Protein AF-A0A257GHT7-F1 (afdb_monomer_lite)

Foldseek 3Di:
DAWDDDDPPQKFKKKWWFWKAQPVVRAIKIWIKIAIDNDDVVRVVLQVVQLVVVQVVVLVVCCVVVVDVDPVPDDGRMDTPDTDDMDTDTHLVVVVVVPVQNSVVCVVCVCVSVVCVVRRSHMGIGDIGHPD

pLDDT: mean 92.31, std 5.58, range [66.56, 97.75]

Structure (mmCIF, N/CA/C/O backbone):
data_AF-A0A257GHT7-F1
#
_entry.id   AF-A0A257GHT7-F1
#
loop_
_atom_site.group_PDB
_atom_site.id
_atom_site.type_symbol
_atom_site.label_atom_id
_atom_site.label_alt_id
_atom_site.label_comp_id
_atom_site.label_asym_id
_atom_site.label_entity_id
_atom_site.label_seq_id
_atom_site.pdbx_PDB_ins_code
_atom_site.Cartn_x
_atom_site.Cartn_y
_atom_site.Cartn_z
_atom_site.occupancy
_atom_site.B_iso_or_equiv
_atom_site.auth_seq_id
_atom_site.auth_comp_id
_atom_site.auth_asym_id
_atom_site.auth_atom_id
_atom_site.pdbx_PDB_model_num
ATOM 1 N N . MET A 1 1 ? 10.355 -12.535 -19.546 1.00 66.81 1 MET A N 1
ATOM 2 C CA . MET A 1 1 ? 10.577 -11.157 -19.091 1.00 66.81 1 MET A CA 1
ATOM 3 C C . MET A 1 1 ? 9.683 -10.201 -19.827 1.00 66.81 1 MET A C 1
ATOM 5 O O . MET A 1 1 ? 10.023 -9.747 -20.916 1.00 66.81 1 MET A O 1
ATOM 9 N N . ARG A 1 2 ? 8.503 -9.960 -19.254 1.00 84.00 2 ARG A N 1
ATOM 10 C CA . ARG A 1 2 ? 7.611 -8.892 -19.701 1.00 84.00 2 ARG A CA 1
ATOM 11 C C . ARG A 1 2 ? 7.973 -7.645 -18.899 1.00 84.00 2 ARG A C 1
ATOM 13 O O . ARG A 1 2 ? 8.054 -7.675 -17.673 1.00 84.00 2 ARG A O 1
ATOM 20 N N . THR A 1 3 ? 8.315 -6.581 -19.613 1.00 86.19 3 THR A N 1
ATOM 21 C CA . THR A 1 3 ? 8.635 -5.284 -19.012 1.00 86.19 3 THR A CA 1
ATOM 22 C C . THR A 1 3 ? 7.367 -4.648 -18.474 1.00 86.19 3 THR A C 1
ATOM 24 O O . THR A 1 3 ? 6.312 -4.764 -19.104 1.00 86.19 3 THR A O 1
ATOM 27 N N . LEU A 1 4 ? 7.480 -3.946 -17.348 1.00 86.38 4 LEU A N 1
ATOM 28 C CA . LEU A 1 4 ? 6.360 -3.170 -16.834 1.00 86.38 4 LEU A CA 1
ATOM 29 C C . LEU A 1 4 ? 6.041 -2.003 -17.779 1.00 86.38 4 LEU A C 1
ATOM 31 O O . LEU A 1 4 ? 6.940 -1.516 -18.473 1.00 86.38 4 LEU A O 1
ATOM 35 N N . PRO A 1 5 ? 4.779 -1.547 -17.821 1.00 86.88 5 PRO A N 1
ATOM 36 C CA . PRO A 1 5 ? 4.389 -0.399 -18.624 1.00 86.88 5 PRO A CA 1
ATOM 37 C C . PRO A 1 5 ? 5.212 0.840 -18.277 1.00 86.88 5 PRO A C 1
ATOM 39 O O . PRO A 1 5 ? 5.518 1.095 -17.107 1.00 86.88 5 PRO A O 1
ATOM 42 N N . GLU A 1 6 ? 5.550 1.622 -19.300 1.00 87.38 6 GLU A N 1
ATOM 43 C CA . GLU A 1 6 ? 6.211 2.906 -19.103 1.00 87.38 6 GLU A CA 1
ATOM 44 C C . GLU A 1 6 ? 5.271 3.872 -18.382 1.00 87.38 6 GLU A C 1
ATOM 46 O O . GLU A 1 6 ? 4.101 4.025 -18.737 1.00 87.38 6 GLU A O 1
ATOM 51 N N . LEU A 1 7 ? 5.804 4.531 -17.359 1.00 87.44 7 LEU A N 1
ATOM 52 C CA . LEU A 1 7 ? 5.088 5.538 -16.595 1.00 87.44 7 LEU A CA 1
ATOM 53 C C . LEU A 1 7 ? 5.418 6.925 -17.148 1.00 87.44 7 LEU A C 1
ATOM 55 O O . LEU A 1 7 ? 6.556 7.206 -17.534 1.00 87.44 7 LEU A O 1
ATOM 59 N N . GLY A 1 8 ? 4.420 7.807 -17.155 1.00 85.44 8 GLY A N 1
ATOM 60 C CA . GLY A 1 8 ? 4.620 9.219 -17.470 1.00 85.44 8 GLY A CA 1
ATOM 61 C C . GLY A 1 8 ? 5.565 9.913 -16.483 1.00 85.44 8 GLY A C 1
ATOM 62 O O . GLY A 1 8 ? 5.863 9.401 -15.401 1.00 85.44 8 GLY A O 1
ATOM 63 N N . ASP A 1 9 ? 6.031 11.101 -16.866 1.00 86.38 9 ASP A N 1
ATOM 64 C CA . ASP A 1 9 ? 6.814 12.003 -16.012 1.00 86.38 9 ASP A CA 1
ATOM 65 C C . ASP A 1 9 ? 8.118 11.408 -15.443 1.00 86.38 9 ASP A C 1
ATOM 67 O O . ASP A 1 9 ? 8.603 11.851 -14.417 1.00 86.38 9 ASP A O 1
ATOM 71 N N . HIS A 1 10 ? 8.742 10.420 -16.098 1.00 90.31 10 HIS A N 1
ATOM 72 C CA . HIS A 1 10 ? 9.959 9.744 -15.599 1.00 90.31 10 HIS A CA 1
ATOM 73 C C . HIS A 1 10 ? 9.786 8.984 -14.272 1.00 90.31 10 HIS A C 1
ATOM 75 O O . HIS A 1 10 ? 10.778 8.652 -13.606 1.00 90.31 10 HIS A O 1
ATOM 81 N N . ARG A 1 11 ? 8.546 8.671 -13.890 1.00 94.06 11 ARG A N 1
ATOM 82 C CA . ARG A 1 11 ? 8.269 7.828 -12.727 1.00 94.06 11 ARG A CA 1
ATOM 83 C C . ARG A 1 11 ? 8.701 6.386 -12.974 1.00 94.06 11 ARG A C 1
ATOM 85 O O . ARG A 1 11 ? 8.875 5.930 -14.104 1.00 94.06 11 ARG A O 1
ATOM 92 N N . LYS A 1 12 ? 8.900 5.665 -11.880 1.00 95.44 12 LYS A N 1
ATOM 93 C CA . LYS A 1 12 ? 9.296 4.258 -11.845 1.00 95.44 12 LYS A CA 1
ATOM 94 C C . LYS A 1 12 ? 8.317 3.487 -10.978 1.00 95.44 12 LYS A C 1
ATOM 96 O O . LYS A 1 12 ? 7.649 4.070 -10.126 1.00 95.44 12 LYS A O 1
ATOM 101 N N . TRP A 1 13 ? 8.280 2.184 -11.206 1.00 96.00 13 TRP A N 1
ATOM 102 C CA . TRP A 1 13 ? 7.572 1.243 -10.361 1.00 96.00 13 TRP A CA 1
ATOM 103 C C . TRP A 1 13 ? 8.403 0.907 -9.131 1.00 96.00 13 TRP A C 1
ATOM 105 O O . TRP A 1 13 ? 9.621 0.707 -9.217 1.00 96.00 13 TRP A O 1
ATOM 115 N N . TRP A 1 14 ? 7.720 0.818 -8.001 1.00 97.62 14 TRP A N 1
ATOM 116 C CA . TRP A 1 14 ? 8.300 0.442 -6.727 1.00 97.62 14 TRP A CA 1
ATOM 117 C C . TRP A 1 14 ? 7.395 -0.562 -6.036 1.00 97.62 14 TRP A C 1
ATOM 119 O O . TRP A 1 14 ? 6.173 -0.454 -6.113 1.00 97.62 14 TR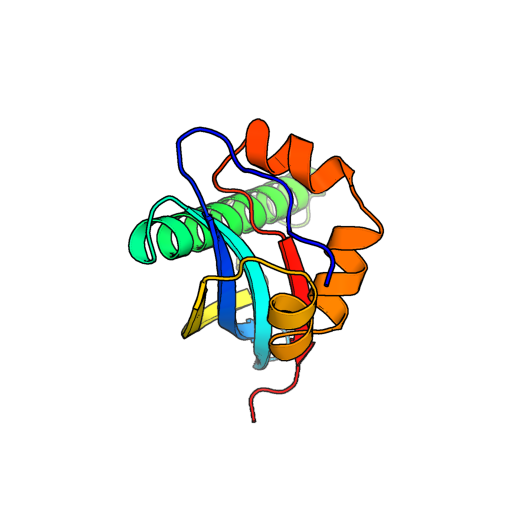P A O 1
ATOM 129 N N . VAL A 1 15 ? 8.006 -1.510 -5.338 1.00 97.56 15 VAL A N 1
ATOM 130 C CA . VAL A 1 15 ? 7.321 -2.374 -4.383 1.00 97.56 15 VAL A CA 1
ATOM 131 C C . VAL A 1 15 ? 7.716 -1.925 -2.987 1.00 97.56 15 VAL A C 1
ATOM 133 O O . VAL A 1 15 ? 8.904 -1.871 -2.657 1.00 97.56 15 VAL A O 1
ATOM 136 N N . VAL A 1 16 ? 6.720 -1.587 -2.176 1.00 97.62 16 VAL A N 1
ATOM 137 C CA . VAL A 1 16 ? 6.896 -1.244 -0.768 1.00 97.62 16 VAL A CA 1
ATOM 138 C C . VAL A 1 16 ? 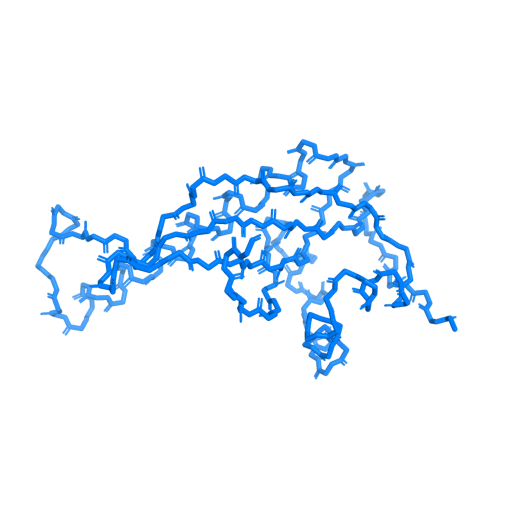6.409 -2.407 0.073 1.00 97.62 16 VAL A C 1
ATOM 140 O O . VAL A 1 16 ? 5.256 -2.821 -0.012 1.00 97.62 16 VAL A O 1
ATOM 143 N N . GLU A 1 17 ? 7.297 -2.916 0.913 1.00 97.25 17 GLU A N 1
ATOM 144 C CA . GLU A 1 17 ? 6.971 -3.897 1.929 1.00 97.25 17 GLU A CA 1
ATOM 145 C C . GLU A 1 17 ? 6.798 -3.193 3.274 1.00 97.25 17 GLU A C 1
ATOM 147 O O . GLU A 1 17 ? 7.675 -2.453 3.734 1.00 97.25 17 GLU A O 1
ATOM 152 N N . SER A 1 18 ? 5.681 -3.452 3.944 1.00 96.50 18 SER A N 1
ATOM 153 C CA . SER A 1 18 ? 5.354 -2.838 5.225 1.00 96.50 18 SER A CA 1
ATOM 154 C C . SER A 1 18 ? 4.891 -3.849 6.262 1.00 96.50 18 SER A C 1
ATOM 156 O O . SER A 1 18 ? 4.261 -4.851 5.940 1.00 96.50 18 SER A O 1
ATOM 158 N N . LEU A 1 19 ? 5.197 -3.568 7.528 1.00 96.94 19 LEU A N 1
ATOM 159 C CA . LEU A 1 19 ? 4.625 -4.247 8.683 1.00 96.94 19 LEU A CA 1
ATOM 160 C C . LEU A 1 19 ? 3.469 -3.405 9.215 1.00 96.94 19 LEU A C 1
ATOM 162 O O . LEU A 1 19 ? 3.678 -2.259 9.613 1.00 96.94 19 LEU A O 1
ATOM 166 N N . ASN A 1 20 ? 2.286 -3.992 9.289 1.00 95.69 20 ASN A N 1
ATOM 167 C CA . ASN A 1 20 ? 1.072 -3.356 9.782 1.00 95.69 20 ASN A CA 1
ATOM 168 C C . ASN A 1 20 ? 0.538 -4.109 11.004 1.00 95.69 20 ASN A C 1
ATOM 170 O O . ASN A 1 20 ? 0.898 -5.262 11.249 1.00 95.69 20 ASN A O 1
ATOM 174 N N . LEU A 1 21 ? -0.302 -3.437 11.784 1.00 95.06 21 LEU A N 1
ATOM 175 C CA . LEU A 1 21 ? -1.040 -3.987 12.914 1.00 95.06 21 LEU A CA 1
ATOM 176 C C . LEU A 1 21 ? -2.532 -3.917 12.597 1.00 95.06 21 LEU A C 1
ATOM 178 O O . LEU A 1 21 ? -3.055 -2.828 12.382 1.00 95.06 21 LEU A O 1
ATOM 182 N N . ASN A 1 22 ? -3.217 -5.058 12.591 1.00 93.25 22 ASN A N 1
ATOM 183 C CA . ASN A 1 22 ? -4.672 -5.101 12.645 1.00 93.25 22 ASN A CA 1
ATOM 184 C C . ASN A 1 22 ? -5.093 -4.716 14.067 1.00 93.25 22 ASN A C 1
ATOM 186 O O . ASN A 1 22 ? -4.741 -5.408 15.025 1.00 93.25 22 ASN A O 1
ATOM 190 N N . LEU A 1 23 ? -5.822 -3.611 14.205 1.00 91.69 23 LEU A N 1
ATOM 191 C CA . LEU A 1 23 ? -6.164 -3.059 15.516 1.00 91.69 23 LEU A CA 1
ATOM 192 C C . LEU A 1 23 ? -7.286 -3.838 16.220 1.00 91.69 23 LEU A C 1
ATOM 194 O O . LEU A 1 23 ? -7.333 -3.846 17.447 1.00 91.69 23 LEU A O 1
ATOM 198 N N . GLU A 1 24 ? -8.152 -4.527 15.474 1.00 90.50 24 GLU A N 1
ATOM 199 C CA . GLU A 1 24 ? -9.229 -5.354 16.034 1.00 90.50 24 GLU A CA 1
ATOM 200 C C . GLU A 1 24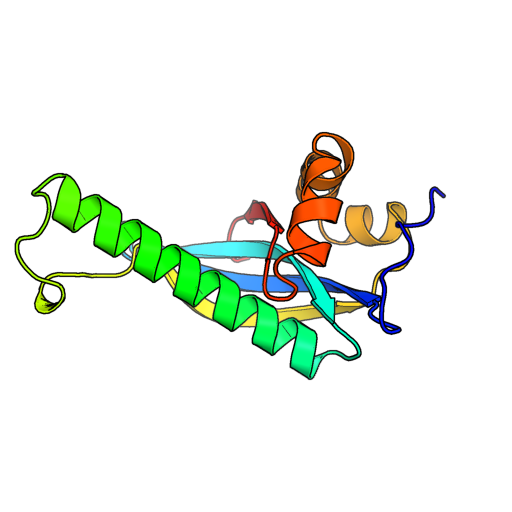 ? -8.690 -6.682 16.584 1.00 90.50 24 GLU A C 1
ATOM 202 O O . GLU A 1 24 ? -8.998 -7.064 17.713 1.00 90.50 24 GLU A O 1
ATOM 207 N N . ALA A 1 25 ? -7.848 -7.367 15.805 1.00 92.25 25 ALA A N 1
ATOM 208 C CA . ALA A 1 25 ? -7.263 -8.654 16.183 1.00 92.25 25 ALA A CA 1
ATOM 209 C C . ALA A 1 25 ? -5.995 -8.516 17.048 1.00 92.25 25 ALA A C 1
ATOM 211 O O . ALA A 1 25 ? -5.570 -9.482 17.679 1.00 92.25 25 ALA A O 1
ATOM 212 N N . ASN A 1 26 ? -5.389 -7.323 17.098 1.00 93.25 26 ASN A N 1
ATOM 213 C CA . ASN A 1 26 ? -4.063 -7.081 17.675 1.00 93.25 26 ASN A CA 1
ATOM 214 C C . ASN A 1 26 ? -2.975 -7.994 17.064 1.00 93.25 26 ASN A C 1
ATOM 216 O O . ASN A 1 26 ? -2.056 -8.461 17.743 1.00 93.25 26 ASN A O 1
ATOM 220 N N . GLU A 1 27 ? -3.092 -8.248 15.760 1.00 95.12 27 GLU A N 1
ATOM 221 C CA . GLU A 1 27 ? -2.215 -9.126 14.984 1.00 95.12 27 GLU A CA 1
ATOM 222 C C . GLU A 1 27 ? -1.380 -8.317 13.995 1.00 95.12 27 GLU A C 1
ATOM 224 O O . GLU A 1 27 ? -1.875 -7.408 13.327 1.00 95.12 27 GLU A O 1
ATOM 229 N N . LYS A 1 28 ? -0.091 -8.646 13.899 1.00 96.56 28 LYS A N 1
ATOM 230 C CA . LYS A 1 28 ? 0.811 -8.015 12.935 1.00 96.56 28 LYS A CA 1
ATOM 231 C C . LYS A 1 28 ? 0.815 -8.794 11.633 1.00 96.56 28 LYS A C 1
ATOM 233 O O . LYS A 1 28 ? 0.805 -10.017 11.666 1.00 96.56 28 LYS A O 1
ATOM 238 N N . PHE A 1 29 ? 0.933 -8.088 10.519 1.00 95.69 29 PHE A N 1
ATOM 239 C CA . PHE A 1 29 ? 1.032 -8.695 9.199 1.00 95.69 29 PHE A CA 1
ATOM 240 C C . PHE A 1 29 ? 1.947 -7.885 8.283 1.00 95.69 29 PHE A C 1
ATOM 242 O O . PHE A 1 29 ? 2.105 -6.672 8.445 1.00 95.69 29 PHE A O 1
ATOM 249 N N . ARG A 1 30 ? 2.567 -8.564 7.322 1.00 96.25 30 ARG A N 1
ATOM 250 C CA . ARG A 1 30 ? 3.308 -7.947 6.223 1.00 96.25 30 ARG A CA 1
ATOM 251 C C . ARG A 1 30 ? 2.367 -7.703 5.053 1.00 96.25 30 ARG A C 1
ATOM 253 O O . ARG A 1 30 ? 1.510 -8.536 4.768 1.00 96.25 30 ARG A O 1
ATOM 260 N N . LEU A 1 31 ? 2.548 -6.569 4.393 1.00 95.50 31 LEU A N 1
ATOM 261 C CA . LEU A 1 31 ? 1.813 -6.169 3.202 1.00 95.50 31 LEU A CA 1
ATOM 262 C C . LEU A 1 31 ? 2.808 -5.683 2.151 1.00 95.50 31 LEU A C 1
ATOM 264 O O . LEU A 1 31 ? 3.707 -4.899 2.470 1.00 95.50 31 LEU A O 1
ATOM 268 N N . PHE A 1 32 ? 2.619 -6.139 0.917 1.00 96.56 32 PHE A N 1
ATOM 269 C CA . PHE A 1 32 ? 3.372 -5.698 -0.251 1.00 96.56 32 PHE A CA 1
ATOM 270 C C . PHE A 1 32 ? 2.469 -4.865 -1.145 1.00 96.56 32 PHE A C 1
ATOM 272 O O . PHE A 1 32 ? 1.357 -5.285 -1.457 1.00 96.56 32 PHE A O 1
ATOM 279 N N . GLU A 1 33 ? 2.942 -3.698 -1.563 1.00 96.31 33 GLU A N 1
ATOM 280 C CA . GLU A 1 33 ? 2.174 -2.793 -2.412 1.00 96.31 33 GLU A CA 1
ATOM 281 C C . GLU A 1 33 ? 3.017 -2.279 -3.566 1.00 96.31 33 GLU A C 1
ATOM 283 O O . GLU A 1 33 ? 4.176 -1.904 -3.385 1.00 96.31 33 GLU A O 1
ATOM 288 N N . ALA A 1 34 ? 2.410 -2.209 -4.745 1.00 96.06 34 ALA A N 1
ATOM 289 C CA . ALA A 1 34 ? 2.968 -1.497 -5.877 1.00 96.06 34 ALA A CA 1
ATOM 290 C C . ALA A 1 34 ? 2.572 -0.022 -5.817 1.00 96.06 34 ALA A C 1
ATOM 292 O O . ALA A 1 34 ? 1.396 0.319 -5.670 1.00 96.06 34 ALA A O 1
ATOM 293 N N . VAL A 1 35 ? 3.566 0.845 -5.981 1.00 96.50 35 VAL A N 1
ATOM 294 C CA . VAL A 1 35 ? 3.412 2.301 -6.056 1.00 96.50 35 VAL A CA 1
ATOM 295 C C . VAL A 1 35 ? 4.268 2.860 -7.189 1.00 96.50 35 VAL A C 1
ATOM 297 O O . VAL A 1 35 ? 5.191 2.203 -7.683 1.00 96.50 35 VAL A O 1
ATOM 300 N N . ILE A 1 36 ? 3.986 4.100 -7.586 1.00 96.00 36 ILE A N 1
ATOM 301 C CA . ILE A 1 36 ? 4.791 4.823 -8.573 1.00 96.00 36 ILE A CA 1
ATOM 302 C C . ILE A 1 36 ? 5.462 6.047 -7.954 1.00 96.00 36 ILE A C 1
ATOM 304 O O . ILE A 1 36 ? 4.882 6.718 -7.106 1.00 96.00 36 ILE A O 1
ATOM 308 N N . GLY A 1 37 ? 6.677 6.364 -8.397 1.00 96.50 37 GLY A N 1
ATOM 309 C CA . GLY A 1 37 ? 7.430 7.532 -7.926 1.00 96.50 37 GLY A CA 1
ATOM 310 C C . GLY A 1 37 ? 8.711 7.762 -8.726 1.00 96.50 37 GLY A C 1
ATOM 311 O O . GLY A 1 37 ? 9.242 6.839 -9.349 1.00 96.50 37 GLY A O 1
ATOM 312 N N . HIS A 1 38 ? 9.216 8.990 -8.748 1.00 96.81 38 HIS A N 1
ATOM 313 C CA . HIS A 1 38 ? 10.485 9.359 -9.380 1.00 96.81 38 HIS A CA 1
ATOM 314 C C . HIS A 1 38 ? 11.683 8.763 -8.615 1.00 96.81 38 HIS A C 1
ATOM 316 O O . HIS A 1 38 ? 12.681 8.338 -9.225 1.00 96.81 38 HIS A O 1
ATOM 322 N N . ASP A 1 39 ? 11.550 8.688 -7.291 1.00 97.62 39 ASP A N 1
ATOM 323 C CA . ASP A 1 39 ? 12.513 8.176 -6.321 1.00 97.62 39 ASP A CA 1
ATOM 324 C C . ASP A 1 39 ? 11.817 7.408 -5.178 1.00 97.62 39 ASP A C 1
ATOM 326 O O . ASP A 1 39 ? 10.595 7.237 -5.169 1.00 97.62 39 ASP A O 1
ATOM 330 N N . GLU A 1 40 ? 12.629 6.879 -4.260 1.00 97.69 40 GLU A N 1
ATOM 331 C CA . GLU A 1 40 ? 12.180 6.078 -3.117 1.00 97.69 40 GLU A CA 1
ATOM 332 C C . GLU A 1 40 ? 11.338 6.903 -2.130 1.00 97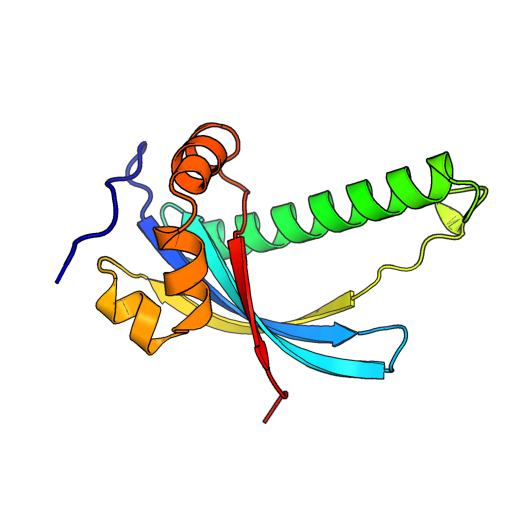.69 40 GLU A C 1
ATOM 334 O O . GLU A 1 40 ? 10.309 6.426 -1.652 1.00 97.69 40 GLU A O 1
ATOM 339 N N . ASP A 1 41 ? 11.726 8.154 -1.872 1.00 97.75 41 ASP A N 1
ATOM 340 C CA . ASP A 1 41 ? 11.037 9.034 -0.923 1.00 97.75 41 ASP A CA 1
ATOM 341 C C . ASP A 1 41 ? 9.618 9.368 -1.400 1.00 97.75 41 ASP A C 1
ATOM 343 O O . ASP A 1 41 ? 8.664 9.345 -0.616 1.00 97.75 41 ASP A O 1
ATOM 347 N N . GLU A 1 42 ? 9.445 9.643 -2.694 1.00 97.19 42 GLU A N 1
ATOM 348 C CA . GLU A 1 42 ? 8.123 9.888 -3.264 1.00 97.19 42 GLU A CA 1
ATOM 349 C C . GLU A 1 42 ? 7.263 8.619 -3.285 1.00 97.19 42 GLU A C 1
ATOM 351 O O . GLU A 1 42 ? 6.075 8.689 -2.970 1.00 97.19 42 GLU A O 1
ATOM 356 N N . ALA A 1 43 ? 7.845 7.455 -3.592 1.00 97.12 43 ALA A N 1
ATOM 357 C CA . ALA A 1 43 ? 7.137 6.174 -3.530 1.00 97.12 43 ALA A CA 1
ATOM 358 C C . ALA A 1 43 ? 6.580 5.909 -2.118 1.00 97.12 43 ALA A C 1
ATOM 360 O O . ALA A 1 43 ? 5.407 5.562 -1.951 1.00 97.12 43 ALA A O 1
ATOM 361 N N . ILE A 1 44 ? 7.396 6.156 -1.091 1.00 96.88 44 ILE A N 1
ATOM 362 C CA . ILE A 1 44 ? 6.988 6.077 0.313 1.00 96.88 44 ILE A CA 1
ATOM 363 C C . ILE A 1 44 ? 5.880 7.096 0.622 1.00 96.88 44 ILE A C 1
ATOM 365 O O . ILE A 1 44 ? 4.875 6.755 1.249 1.00 96.88 44 ILE A O 1
ATOM 369 N N . LEU A 1 45 ? 6.026 8.346 0.171 1.00 97.12 45 LEU A N 1
ATOM 370 C CA . LEU A 1 45 ? 5.021 9.391 0.379 1.00 97.12 45 LEU A CA 1
ATOM 371 C C . LEU A 1 45 ? 3.672 9.029 -0.259 1.00 97.12 45 LEU A C 1
ATOM 373 O O . LEU A 1 45 ? 2.624 9.271 0.344 1.00 97.12 45 LEU A O 1
ATOM 377 N N . HIS A 1 46 ? 3.685 8.459 -1.462 1.00 96.00 46 HIS A N 1
ATOM 378 C CA . HIS A 1 46 ? 2.488 7.982 -2.147 1.00 96.00 46 HIS A CA 1
ATOM 379 C C . HIS A 1 46 ? 1.816 6.844 -1.387 1.00 96.00 46 HIS A C 1
ATOM 381 O O . HIS A 1 46 ? 0.610 6.930 -1.164 1.00 96.00 46 HIS A O 1
ATOM 387 N N . LYS A 1 47 ? 2.576 5.872 -0.865 1.00 94.88 47 LYS A N 1
ATOM 388 C CA . LYS A 1 47 ? 2.020 4.858 0.042 1.00 94.88 47 LYS A CA 1
ATOM 389 C C . LYS A 1 47 ? 1.275 5.497 1.221 1.00 94.88 47 LYS A C 1
ATOM 391 O O . LYS A 1 47 ? 0.106 5.197 1.442 1.00 94.88 47 LYS A O 1
ATOM 396 N N . PHE A 1 48 ? 1.919 6.408 1.954 1.00 94.94 48 PHE A N 1
ATOM 397 C CA . PHE A 1 48 ? 1.289 7.053 3.113 1.00 94.94 48 PHE A CA 1
ATOM 398 C C . PHE A 1 48 ? 0.018 7.829 2.743 1.00 94.94 48 PHE A C 1
ATOM 400 O O . PHE A 1 48 ? -0.944 7.861 3.513 1.00 94.94 48 PHE A O 1
ATOM 407 N N . ARG A 1 49 ? -0.000 8.468 1.567 1.00 95.19 49 ARG A N 1
ATOM 408 C CA . ARG A 1 49 ? -1.196 9.149 1.056 1.00 95.19 49 ARG A CA 1
ATOM 409 C C . ARG A 1 49 ? -2.310 8.162 0.722 1.00 95.19 49 ARG A C 1
ATOM 411 O O . ARG A 1 49 ? -3.440 8.423 1.131 1.00 95.19 49 ARG A O 1
ATOM 418 N N . SER A 1 50 ? -1.996 7.052 0.054 1.00 94.06 50 SER A N 1
ATOM 419 C CA . SER A 1 50 ? -2.953 5.979 -0.244 1.00 94.06 50 SER A CA 1
ATOM 420 C C . SER A 1 50 ? -3.590 5.431 1.038 1.00 94.06 50 SER A C 1
ATOM 422 O O . SER A 1 50 ? -4.815 5.407 1.159 1.00 94.06 50 SER A O 1
ATOM 424 N N . ASP A 1 51 ? -2.775 5.112 2.052 1.00 92.56 51 ASP A N 1
ATOM 425 C CA . ASP A 1 51 ? -3.250 4.629 3.358 1.00 92.56 51 ASP A CA 1
ATOM 426 C C . ASP A 1 51 ? -4.193 5.644 4.028 1.00 92.56 51 ASP A C 1
ATOM 428 O O . ASP A 1 51 ? -5.260 5.293 4.543 1.00 92.56 51 ASP A O 1
ATOM 432 N N . GLY A 1 52 ? -3.835 6.932 3.984 1.00 93.00 52 GLY A N 1
ATOM 433 C CA . GLY A 1 52 ? -4.664 8.015 4.511 1.00 93.00 52 GLY A CA 1
ATOM 434 C C . GLY A 1 52 ? -6.005 8.155 3.781 1.00 93.00 52 GLY A C 1
ATOM 435 O O . GLY A 1 52 ? -7.045 8.311 4.427 1.00 93.00 52 GLY A O 1
ATOM 436 N N . GLN A 1 53 ? -5.995 8.059 2.449 1.00 93.44 53 GLN A N 1
ATOM 437 C CA . GLN A 1 53 ? -7.198 8.103 1.614 1.00 93.44 53 GLN A CA 1
ATOM 438 C C . GLN A 1 53 ? -8.113 6.903 1.888 1.00 93.44 53 GLN A C 1
ATOM 440 O O . GLN A 1 53 ? -9.322 7.086 2.057 1.00 93.44 53 GLN A O 1
ATOM 445 N N . LEU A 1 54 ? -7.553 5.694 2.002 1.00 92.00 54 LEU A N 1
ATOM 446 C CA . LEU A 1 54 ? -8.304 4.490 2.352 1.00 92.00 54 LEU A CA 1
ATOM 447 C C . LEU A 1 54 ? -8.940 4.624 3.740 1.00 92.00 54 LEU A C 1
ATOM 449 O O . LEU A 1 54 ? -10.140 4.390 3.894 1.00 92.00 54 LEU A O 1
ATOM 453 N N . ASN A 1 55 ? -8.174 5.065 4.740 1.00 93.75 55 ASN A N 1
ATOM 454 C CA . ASN A 1 55 ? -8.681 5.277 6.093 1.00 93.75 55 ASN A CA 1
ATOM 455 C C . ASN A 1 55 ? -9.835 6.295 6.118 1.00 93.75 55 ASN A C 1
ATOM 457 O O . ASN A 1 55 ? -10.871 6.051 6.739 1.00 93.75 55 ASN A O 1
ATOM 461 N N . GLN A 1 56 ? -9.703 7.405 5.385 1.00 95.00 56 GLN A N 1
ATOM 462 C CA . GLN A 1 56 ? -10.770 8.397 5.261 1.00 95.00 56 GLN A CA 1
ATOM 463 C C . GLN A 1 56 ? -12.009 7.826 4.552 1.00 95.00 56 GLN A C 1
ATOM 465 O O . GLN A 1 56 ? -13.139 8.083 4.972 1.00 95.00 56 GLN A O 1
ATOM 470 N N . ALA A 1 57 ? -11.827 7.028 3.497 1.00 94.25 57 ALA A N 1
ATOM 471 C CA . ALA A 1 57 ? -12.927 6.381 2.786 1.00 94.25 57 ALA A CA 1
ATOM 472 C C . ALA A 1 57 ? -13.686 5.386 3.682 1.00 94.25 57 ALA A C 1
ATOM 474 O O . ALA A 1 57 ? -14.922 5.380 3.683 1.00 94.25 57 ALA A O 1
ATOM 475 N N . LEU A 1 58 ? -12.967 4.592 4.480 1.00 94.94 58 LEU A N 1
ATOM 476 C CA . LEU A 1 58 ? -13.544 3.660 5.450 1.00 94.94 58 LEU A CA 1
ATOM 477 C C . LEU A 1 58 ? -14.312 4.398 6.556 1.00 94.94 58 LEU A C 1
ATOM 479 O O . LEU A 1 58 ? -15.452 4.031 6.849 1.00 94.94 58 LEU A O 1
ATOM 483 N N . MET A 1 59 ? -13.749 5.485 7.091 1.00 96.38 59 MET A N 1
ATOM 484 C CA . MET A 1 59 ? -14.427 6.351 8.059 1.00 96.38 59 MET A CA 1
ATOM 485 C C . MET A 1 59 ? -15.731 6.926 7.489 1.00 96.38 59 MET A C 1
ATOM 487 O O . MET A 1 59 ? -16.795 6.811 8.100 1.00 96.38 59 MET A O 1
ATOM 491 N N . ASN A 1 60 ? -15.679 7.494 6.282 1.00 96.94 60 ASN A N 1
ATOM 492 C CA . ASN A 1 60 ? -16.848 8.064 5.610 1.00 96.94 60 ASN A CA 1
ATOM 493 C C . ASN A 1 60 ? -17.926 7.008 5.330 1.00 96.94 60 ASN A C 1
ATOM 495 O O . ASN A 1 60 ? -19.124 7.286 5.428 1.00 96.94 60 ASN A O 1
ATOM 499 N N . ASN A 1 61 ? -17.519 5.785 4.987 1.00 96.06 61 ASN A N 1
ATOM 500 C CA . ASN A 1 61 ? -18.431 4.659 4.820 1.00 96.06 61 ASN A CA 1
ATOM 501 C C . ASN A 1 61 ? -19.109 4.285 6.149 1.00 96.06 61 ASN A C 1
ATOM 503 O O . ASN A 1 61 ? -20.324 4.083 6.181 1.00 96.06 61 ASN A O 1
ATOM 507 N N . ALA A 1 62 ? -18.351 4.249 7.247 1.00 94.81 62 ALA A N 1
ATOM 508 C CA . ALA A 1 62 ? -18.871 3.965 8.580 1.00 94.81 62 ALA A CA 1
ATOM 509 C C . ALA A 1 62 ? -19.877 5.031 9.053 1.00 94.81 62 ALA A C 1
ATOM 511 O O . ALA A 1 62 ? -20.947 4.660 9.538 1.00 94.81 62 ALA A O 1
ATOM 512 N N . LEU A 1 63 ? -19.592 6.321 8.825 1.00 96.06 63 LEU A N 1
ATOM 513 C CA . LEU A 1 63 ? -20.526 7.430 9.076 1.00 96.06 63 LEU A CA 1
ATOM 514 C C . LEU A 1 63 ? -21.822 7.267 8.276 1.00 96.06 63 LEU A C 1
ATOM 516 O O . LEU A 1 63 ? -22.917 7.286 8.832 1.00 96.06 63 LEU A O 1
ATOM 520 N N . ARG A 1 64 ? -21.707 7.050 6.960 1.00 96.88 64 ARG A N 1
ATOM 521 C CA . ARG A 1 64 ? -22.868 6.880 6.072 1.00 96.88 64 ARG A CA 1
ATOM 522 C C . ARG A 1 64 ? -23.760 5.706 6.463 1.00 96.88 64 ARG A C 1
ATOM 524 O O . ARG A 1 64 ? -24.967 5.769 6.251 1.00 96.88 64 ARG A O 1
ATOM 531 N N . ASN A 1 65 ? -23.166 4.645 6.998 1.00 96.56 65 ASN A N 1
ATOM 532 C CA . ASN A 1 65 ? -23.876 3.442 7.417 1.00 96.56 65 ASN A CA 1
ATOM 533 C C . ASN A 1 65 ? -24.326 3.488 8.886 1.00 96.56 65 ASN A C 1
ATOM 535 O O . ASN A 1 65 ? -24.840 2.489 9.384 1.00 96.56 65 ASN A O 1
ATOM 539 N N . GLY A 1 66 ? -24.124 4.611 9.586 1.00 95.50 66 GLY A N 1
ATOM 540 C CA . GLY A 1 66 ? -24.514 4.780 10.986 1.00 95.50 66 GLY A CA 1
ATOM 541 C C . GLY A 1 66 ? -23.740 3.895 11.968 1.00 95.50 66 GLY A C 1
ATOM 542 O O . GLY A 1 66 ? -24.218 3.659 13.072 1.00 95.50 66 GLY A O 1
ATOM 543 N N . LYS A 1 67 ? -22.564 3.378 11.578 1.00 94.75 67 LYS A N 1
ATOM 544 C CA . LYS A 1 67 ? -21.682 2.610 12.478 1.00 94.75 67 LYS A CA 1
ATOM 545 C C . LYS A 1 67 ? -20.978 3.510 13.494 1.00 94.75 67 LYS A C 1
ATOM 547 O O . LYS A 1 67 ? -20.648 3.052 14.581 1.00 94.75 67 LYS A O 1
ATOM 552 N N . ILE A 1 68 ? -20.745 4.764 13.115 1.00 95.81 68 ILE A N 1
ATOM 553 C CA . ILE A 1 68 ? -20.250 5.842 13.971 1.00 95.81 68 ILE A CA 1
ATOM 554 C C . ILE A 1 68 ? -21.085 7.097 13.712 1.00 95.81 68 ILE A C 1
ATOM 556 O O . ILE A 1 68 ? -21.599 7.293 12.612 1.00 95.81 68 ILE A O 1
ATOM 560 N N . GLU A 1 69 ? -21.215 7.946 14.724 1.00 94.94 69 GLU A N 1
ATOM 561 C CA . GLU A 1 69 ? -21.996 9.190 14.683 1.00 94.94 69 GLU A CA 1
ATOM 562 C C . GLU A 1 69 ? -21.121 10.420 14.408 1.00 94.94 69 GLU A C 1
ATOM 564 O O . GLU A 1 69 ? -21.618 11.471 14.006 1.00 94.94 69 GLU A O 1
ATOM 569 N N . SER A 1 70 ? -19.810 10.308 14.637 1.00 95.94 70 SER A N 1
ATOM 570 C CA . SER A 1 70 ? -18.845 11.384 14.402 1.00 95.94 70 SER A CA 1
ATOM 571 C C . SER A 1 70 ? -17.453 10.835 14.108 1.00 95.94 70 SER A C 1
ATOM 573 O O . SER A 1 70 ? -17.111 9.731 14.529 1.00 95.94 70 SER A O 1
ATOM 575 N N . GLU A 1 71 ? -16.627 11.641 13.441 1.00 93.81 71 GLU A N 1
ATOM 576 C CA . GLU A 1 71 ? -15.222 11.316 13.153 1.00 93.81 71 GLU A CA 1
ATOM 577 C C . GLU A 1 71 ? -14.412 11.022 14.426 1.00 93.81 71 GLU A C 1
ATOM 579 O O . GLU A 1 71 ? -13.519 10.185 14.410 1.00 93.81 71 GLU A O 1
ATOM 584 N N . ALA A 1 72 ? -14.761 11.640 15.562 1.00 94.50 72 ALA A N 1
ATOM 585 C CA . ALA A 1 72 ? -14.083 11.418 16.842 1.00 94.50 72 ALA A CA 1
ATOM 586 C C . ALA A 1 72 ? -14.240 9.985 17.392 1.00 94.50 72 ALA A C 1
ATOM 588 O O . ALA A 1 72 ? -13.502 9.596 18.293 1.00 94.50 72 ALA A O 1
ATOM 589 N N . GLN A 1 73 ? -15.201 9.211 16.878 1.00 92.75 73 GLN A N 1
ATOM 590 C CA . GLN A 1 73 ? -15.398 7.799 17.225 1.00 92.75 73 GLN A CA 1
ATOM 591 C C . GLN A 1 73 ? -14.614 6.854 16.303 1.00 92.75 73 GLN A C 1
ATOM 593 O O . GLN A 1 73 ? -14.651 5.641 16.504 1.00 92.75 73 GLN A O 1
ATOM 598 N N . TRP A 1 74 ? -13.950 7.377 15.268 1.00 94.62 74 TRP A N 1
ATOM 599 C CA . TRP A 1 74 ? -13.238 6.553 14.305 1.00 94.62 74 TRP A CA 1
ATOM 600 C C . TRP A 1 74 ? -11.952 5.981 14.898 1.00 94.62 74 TRP A C 1
ATOM 602 O O . TRP A 1 74 ? -11.090 6.712 15.387 1.00 94.62 74 TRP A O 1
ATOM 612 N N . ALA A 1 75 ? -11.810 4.665 14.776 1.00 90.62 75 ALA A N 1
ATOM 613 C CA . ALA A 1 75 ? -10.553 3.959 14.942 1.00 90.62 75 ALA A CA 1
ATOM 614 C C . ALA A 1 75 ? -10.175 3.348 13.582 1.00 90.62 75 ALA A C 1
ATOM 616 O O . ALA A 1 75 ? -11.017 2.666 12.988 1.00 90.62 75 ALA A O 1
ATOM 617 N N . PRO A 1 76 ? -8.953 3.583 13.068 1.00 89.19 76 PRO A N 1
ATOM 618 C CA . PRO A 1 76 ? -8.473 2.917 11.863 1.00 89.19 76 PRO A CA 1
ATOM 619 C C . PRO A 1 76 ? -8.565 1.392 11.985 1.00 89.19 76 PRO A C 1
ATOM 621 O O . PRO A 1 76 ? -8.458 0.838 13.076 1.00 89.19 76 PRO A O 1
ATOM 624 N N . VAL A 1 77 ? -8.735 0.702 10.856 1.00 88.94 77 VAL A N 1
ATOM 625 C CA . VAL A 1 77 ? -8.756 -0.775 10.828 1.00 88.94 77 VAL A CA 1
ATOM 626 C C . VAL A 1 77 ? -7.354 -1.344 11.058 1.00 88.94 77 VAL A C 1
ATOM 628 O O . VAL A 1 77 ? -7.175 -2.365 11.725 1.00 88.94 77 VAL A O 1
ATOM 631 N N . SER A 1 78 ? -6.346 -0.656 10.529 1.00 90.19 78 SER A N 1
ATOM 632 C CA . SER A 1 78 ? -4.948 -1.019 10.683 1.00 90.19 78 SER A CA 1
ATOM 633 C C . SER A 1 78 ? -4.071 0.205 10.881 1.00 90.19 78 SER A C 1
ATOM 635 O O . SER A 1 78 ? -4.404 1.306 10.442 1.00 90.19 78 SER A O 1
ATOM 637 N N . GLU A 1 79 ? -2.921 -0.014 11.505 1.00 91.50 79 GLU A N 1
ATOM 638 C CA . GLU A 1 79 ? -1.871 0.982 11.674 1.00 91.50 79 GLU A CA 1
ATOM 639 C C . GLU A 1 79 ? -0.571 0.482 11.040 1.00 91.50 79 GLU A C 1
ATOM 641 O O . GLU A 1 79 ? -0.157 -0.662 11.254 1.00 91.50 79 GLU A O 1
ATOM 646 N N . LEU A 1 80 ? 0.089 1.350 10.274 1.00 93.19 80 LEU A N 1
ATOM 647 C CA . LEU A 1 80 ? 1.421 1.081 9.750 1.00 93.19 80 LEU A CA 1
ATOM 648 C C . LEU A 1 80 ? 2.443 1.148 10.889 1.00 93.19 80 LEU A C 1
ATOM 650 O O . LEU A 1 80 ? 2.669 2.203 11.475 1.00 93.19 80 LEU A O 1
ATOM 654 N N . VAL A 1 81 ? 3.100 0.024 11.172 1.00 93.44 81 VAL A N 1
ATOM 655 C CA . VAL A 1 81 ? 4.115 -0.082 12.229 1.00 93.44 81 VAL A CA 1
ATOM 656 C C . VAL A 1 81 ? 5.485 0.349 11.712 1.00 93.44 81 VAL A C 1
ATOM 658 O O . VAL A 1 81 ? 6.203 1.079 12.392 1.00 93.44 81 VAL A O 1
ATOM 661 N N . LYS A 1 82 ? 5.886 -0.144 10.533 1.00 95.56 82 LYS A N 1
ATOM 662 C CA . LYS A 1 82 ? 7.153 0.226 9.882 1.00 95.56 82 LYS A CA 1
ATOM 663 C C . LYS A 1 82 ? 7.175 -0.154 8.406 1.00 95.56 82 LYS A C 1
ATOM 665 O O . LYS A 1 82 ? 6.573 -1.148 8.009 1.00 95.56 82 LYS A O 1
ATOM 670 N N . ILE A 1 83 ? 7.966 0.577 7.628 1.00 96.62 83 ILE A N 1
ATOM 671 C CA . ILE A 1 83 ? 8.403 0.141 6.298 1.00 96.62 83 ILE A CA 1
ATOM 672 C C . ILE A 1 83 ? 9.574 -0.830 6.484 1.00 96.62 83 ILE A C 1
ATOM 674 O O . ILE A 1 83 ? 10.489 -0.564 7.265 1.00 96.62 83 ILE A O 1
ATOM 678 N N . LEU A 1 84 ? 9.498 -1.988 5.830 1.00 96.56 84 LEU A N 1
ATOM 679 C CA . LEU A 1 84 ? 10.490 -3.061 5.919 1.00 96.56 84 LEU A CA 1
ATOM 680 C C . LEU A 1 84 ? 11.504 -2.984 4.783 1.00 96.56 84 LEU A C 1
ATOM 682 O O . LEU A 1 84 ? 12.704 -3.083 5.030 1.00 96.56 84 LEU A O 1
ATOM 686 N N . ALA A 1 85 ? 11.015 -2.794 3.560 1.00 96.31 85 ALA A N 1
ATOM 687 C CA . ALA A 1 85 ? 11.832 -2.697 2.364 1.00 96.31 85 ALA A CA 1
ATOM 688 C C . ALA A 1 85 ? 11.129 -1.842 1.308 1.00 96.31 85 ALA A C 1
ATOM 690 O O . ALA A 1 85 ? 9.900 -1.801 1.242 1.00 96.31 85 ALA A O 1
ATOM 691 N N . VAL A 1 86 ? 11.925 -1.190 0.465 1.00 97.44 86 VAL A N 1
ATOM 692 C CA . VAL A 1 86 ? 11.454 -0.506 -0.738 1.00 97.44 86 VAL A CA 1
ATOM 693 C C . VAL A 1 86 ? 12.366 -0.916 -1.886 1.00 97.44 86 VAL A C 1
ATOM 695 O O . VAL A 1 86 ? 13.588 -0.819 -1.783 1.00 97.44 86 VAL A O 1
ATOM 698 N N . GLY A 1 87 ? 11.779 -1.444 -2.956 1.00 97.00 87 GLY A N 1
ATOM 699 C CA . GLY A 1 87 ? 12.511 -1.963 -4.106 1.00 97.00 87 GLY A CA 1
ATOM 700 C C . GLY A 1 87 ? 12.018 -1.330 -5.394 1.00 97.00 87 GLY A C 1
ATOM 701 O O . GLY A 1 87 ? 10.824 -1.357 -5.681 1.00 97.00 87 GLY A O 1
ATOM 702 N N . ARG A 1 88 ? 12.931 -0.772 -6.194 1.00 97.19 88 ARG A N 1
ATOM 703 C CA . ARG A 1 88 ? 12.608 -0.368 -7.566 1.00 97.19 88 ARG A CA 1
ATOM 704 C C . ARG A 1 88 ? 12.494 -1.614 -8.437 1.00 97.19 88 ARG A C 1
ATOM 706 O O . ARG A 1 88 ? 13.412 -2.428 -8.440 1.00 97.19 88 ARG A O 1
ATOM 713 N N . VAL A 1 89 ? 11.438 -1.685 -9.240 1.00 96.25 89 VAL A N 1
ATOM 714 C CA . VAL A 1 89 ? 11.188 -2.786 -10.179 1.00 96.25 89 VAL A CA 1
ATOM 715 C C . VAL A 1 89 ? 10.994 -2.258 -11.606 1.00 96.25 89 VAL A C 1
ATOM 717 O O . VAL A 1 89 ? 10.604 -1.109 -11.826 1.00 96.25 89 VAL A O 1
ATOM 720 N N . ALA A 1 90 ? 11.321 -3.083 -12.592 1.00 93.62 90 ALA A N 1
ATOM 721 C CA . ALA A 1 90 ? 11.291 -2.787 -14.021 1.00 93.62 90 ALA A CA 1
ATOM 722 C C . ALA A 1 90 ? 10.631 -3.906 -14.849 1.00 93.62 90 ALA A C 1
ATOM 724 O O . ALA A 1 90 ? 10.203 -3.659 -15.981 1.00 93.62 90 ALA A O 1
ATOM 725 N N . CYS A 1 91 ? 10.519 -5.122 -14.311 1.00 93.31 91 CYS A N 1
ATOM 726 C CA . CYS A 1 91 ? 9.836 -6.238 -14.965 1.00 93.31 91 CYS A CA 1
ATOM 727 C C . CYS A 1 91 ? 8.962 -7.052 -14.004 1.00 93.31 91 CYS A C 1
ATOM 729 O O . CYS A 1 91 ? 9.085 -6.956 -12.783 1.00 93.31 91 CYS A O 1
ATOM 731 N N . GLU A 1 92 ? 8.073 -7.863 -14.580 1.00 94.19 92 GLU A N 1
ATOM 732 C CA . GLU A 1 92 ? 7.173 -8.745 -13.829 1.00 94.19 92 GLU A CA 1
ATOM 733 C C . GLU A 1 92 ? 7.940 -9.737 -12.944 1.00 94.19 92 GLU A C 1
ATOM 735 O O . GLU A 1 92 ? 7.538 -9.974 -11.811 1.00 94.19 92 GLU A O 1
ATOM 740 N N . GLU A 1 93 ? 9.077 -10.268 -13.404 1.00 94.69 93 GLU A N 1
ATOM 741 C CA . GLU A 1 93 ? 9.904 -11.191 -12.618 1.00 94.69 93 GLU A CA 1
ATOM 742 C C . GLU A 1 93 ? 10.462 -10.562 -11.333 1.00 94.69 93 GLU A C 1
ATOM 744 O O . GLU A 1 93 ? 10.592 -11.250 -10.321 1.00 94.69 93 GLU A O 1
ATOM 749 N N . GLU A 1 94 ? 10.778 -9.265 -11.349 1.00 96.00 94 GLU A N 1
ATOM 750 C CA . GLU A 1 94 ? 11.219 -8.555 -10.145 1.00 96.00 94 GLU A CA 1
ATOM 751 C C . GLU A 1 94 ? 10.058 -8.381 -9.162 1.00 96.00 94 GLU A C 1
ATOM 753 O O . GLU A 1 94 ? 10.239 -8.630 -7.972 1.00 96.00 94 GLU A O 1
ATOM 758 N N . ILE A 1 95 ? 8.851 -8.051 -9.643 1.00 94.00 95 ILE A N 1
ATOM 759 C CA . ILE A 1 95 ? 7.649 -8.024 -8.790 1.00 94.00 95 ILE A CA 1
ATOM 760 C C . ILE A 1 95 ? 7.386 -9.412 -8.212 1.00 94.00 95 ILE A C 1
ATOM 762 O O . ILE A 1 95 ? 7.202 -9.530 -7.008 1.00 94.00 95 ILE A O 1
ATOM 766 N N . GLN A 1 96 ? 7.436 -10.464 -9.031 1.00 94.44 96 GLN A N 1
ATOM 767 C CA . GLN A 1 96 ? 7.213 -11.841 -8.591 1.00 94.44 96 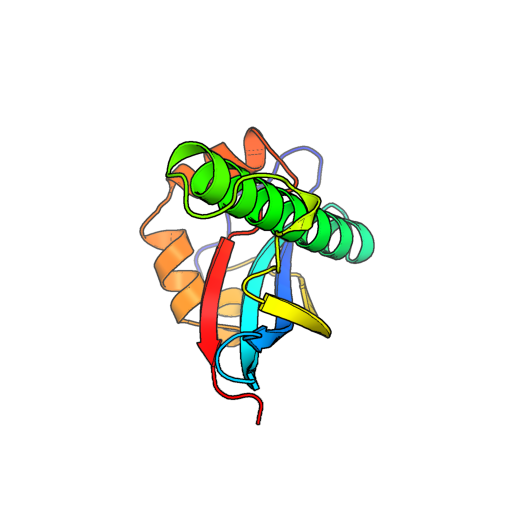GLN A CA 1
ATOM 768 C C . GLN A 1 96 ? 8.195 -12.274 -7.496 1.00 94.44 96 GLN A C 1
ATOM 770 O O . GLN A 1 96 ? 7.824 -13.028 -6.598 1.00 94.44 96 GLN A O 1
ATOM 775 N N . ALA A 1 97 ? 9.447 -11.814 -7.574 1.00 94.19 97 ALA A N 1
ATOM 776 C CA . ALA A 1 97 ? 10.4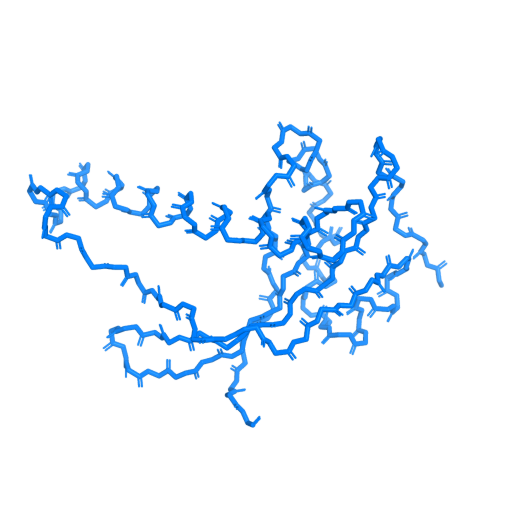62 -12.092 -6.565 1.00 94.19 97 ALA A CA 1
ATOM 777 C C . ALA A 1 97 ? 10.177 -11.389 -5.227 1.00 94.19 97 ALA A C 1
ATOM 779 O O . ALA A 1 97 ? 10.583 -11.900 -4.183 1.00 94.19 97 ALA A O 1
ATOM 780 N N . HIS A 1 98 ? 9.489 -10.244 -5.254 1.00 93.50 98 HIS A N 1
ATOM 781 C CA . HIS A 1 98 ? 8.998 -9.572 -4.053 1.00 93.50 98 HIS A CA 1
ATOM 782 C C . HIS A 1 98 ? 7.712 -10.216 -3.526 1.00 93.50 98 HIS A C 1
ATOM 784 O O . HIS A 1 98 ? 7.666 -10.626 -2.369 1.00 93.50 98 HIS A O 1
ATOM 790 N N . ASP A 1 99 ? 6.682 -10.290 -4.369 1.00 95.00 99 ASP A N 1
ATOM 791 C CA . ASP A 1 99 ? 5.377 -10.840 -4.033 1.00 95.00 99 ASP A CA 1
ATOM 792 C C . ASP A 1 99 ? 4.649 -11.383 -5.284 1.00 95.00 99 ASP A C 1
ATOM 794 O O . ASP A 1 99 ? 4.247 -10.602 -6.154 1.00 95.00 99 ASP A O 1
ATOM 798 N N . PRO A 1 100 ? 4.436 -12.709 -5.406 1.00 93.38 100 PRO A N 1
ATOM 799 C CA . PRO A 1 100 ? 3.719 -13.281 -6.545 1.00 93.38 100 PRO A CA 1
ATOM 800 C C . PRO A 1 100 ? 2.238 -12.877 -6.581 1.00 93.38 100 PRO A C 1
ATOM 802 O O . PRO A 1 100 ? 1.694 -12.714 -7.669 1.00 93.38 100 PRO A O 1
ATOM 805 N N . VAL A 1 101 ? 1.601 -12.660 -5.423 1.00 93.94 101 VAL A N 1
ATOM 806 C CA . VAL A 1 101 ? 0.185 -12.252 -5.349 1.00 93.94 101 VAL A CA 1
ATOM 807 C C . VAL A 1 101 ? 0.000 -10.830 -5.881 1.00 93.94 101 VAL A C 1
ATOM 809 O O . VAL A 1 101 ? -0.932 -10.565 -6.636 1.00 93.94 101 VAL A O 1
ATOM 812 N N . LEU A 1 102 ? 0.918 -9.916 -5.556 1.00 94.19 102 LEU A N 1
ATOM 813 C CA . LEU A 1 102 ? 0.941 -8.569 -6.122 1.00 94.19 102 LEU A CA 1
ATOM 814 C C . LEU A 1 102 ? 1.039 -8.595 -7.650 1.00 94.19 102 LEU A C 1
ATOM 816 O O . LEU A 1 102 ? 0.342 -7.830 -8.316 1.00 94.19 102 LEU A O 1
ATOM 820 N N . LEU A 1 103 ? 1.877 -9.473 -8.216 1.00 92.88 103 LEU A N 1
ATOM 821 C CA . LEU A 1 103 ? 1.970 -9.612 -9.669 1.00 92.88 103 LEU A CA 1
ATOM 822 C C . LEU A 1 103 ? 0.645 -10.090 -10.275 1.00 92.88 103 LEU A C 1
ATOM 824 O O . LEU A 1 103 ? 0.193 -9.503 -11.256 1.00 92.88 103 LEU A O 1
ATOM 828 N N . GLU A 1 104 ? 0.028 -11.125 -9.699 1.00 90.00 104 GLU A N 1
ATOM 829 C CA . GLU A 1 104 ? -1.274 -11.634 -10.152 1.00 90.00 104 GLU A CA 1
ATOM 830 C C . GLU A 1 104 ? -2.318 -10.512 -10.168 1.00 90.00 104 GLU A C 1
ATOM 832 O O . GLU A 1 104 ? -2.952 -10.276 -11.195 1.00 90.00 104 GLU A O 1
ATOM 837 N N . MET A 1 105 ? -2.407 -9.734 -9.085 1.00 89.12 105 MET A N 1
ATOM 838 C CA . MET A 1 105 ? -3.326 -8.600 -9.010 1.00 89.12 105 MET A CA 1
ATOM 839 C C . MET A 1 105 ? -3.043 -7.550 -10.085 1.00 89.12 105 MET A C 1
ATOM 841 O O . MET A 1 105 ? -3.971 -7.102 -10.747 1.00 89.12 105 MET A O 1
ATOM 845 N N . LEU A 1 106 ? -1.786 -7.160 -10.307 1.00 88.38 106 LEU A N 1
ATOM 846 C CA . LEU A 1 106 ? -1.456 -6.145 -11.312 1.00 88.38 106 LEU A CA 1
ATOM 847 C C . LEU A 1 106 ? -1.747 -6.602 -12.748 1.00 88.38 106 LEU A C 1
ATOM 849 O O . LEU A 1 106 ? -2.185 -5.795 -13.568 1.00 88.38 106 LEU A O 1
ATOM 853 N N . VAL A 1 107 ? -1.499 -7.876 -13.062 1.00 84.38 107 VAL A N 1
ATOM 854 C CA . VAL A 1 107 ? -1.665 -8.420 -14.419 1.00 84.38 107 VAL A CA 1
ATOM 855 C C . VAL A 1 107 ? -3.131 -8.710 -14.739 1.00 84.38 107 VAL A C 1
ATOM 857 O O . VAL A 1 107 ? -3.560 -8.498 -15.873 1.00 84.38 107 VAL A O 1
ATOM 860 N N . GLU A 1 108 ? -3.922 -9.161 -13.766 1.00 77.81 108 GLU A N 1
ATOM 861 C CA . GLU A 1 108 ? -5.345 -9.467 -13.971 1.00 77.81 108 GLU A CA 1
ATOM 862 C C . GLU A 1 108 ? -6.235 -8.213 -14.044 1.00 77.81 108 GLU A C 1
ATOM 864 O O . GLU A 1 108 ? -7.415 -8.287 -14.408 1.00 77.81 108 GLU A O 1
ATOM 869 N N . HIS A 1 109 ? -5.682 -7.046 -13.715 1.00 77.81 109 HIS A N 1
ATOM 870 C CA . HIS A 1 109 ? -6.432 -5.814 -13.500 1.00 77.81 109 HIS A CA 1
ATOM 871 C C . HIS A 1 109 ? -5.750 -4.613 -14.172 1.00 77.81 109 HIS A C 1
ATOM 873 O O . HIS A 1 109 ? -5.416 -3.620 -13.529 1.00 77.81 109 HIS A O 1
ATOM 879 N N . GLU A 1 110 ? -5.589 -4.675 -15.500 1.00 73.19 110 GLU A N 1
ATOM 880 C CA . GLU A 1 110 ? -4.929 -3.638 -16.322 1.00 73.19 110 GLU A CA 1
ATOM 881 C C . GLU A 1 110 ? -5.437 -2.195 -16.074 1.00 73.19 110 GLU A C 1
ATOM 883 O O . GLU A 1 110 ? -4.717 -1.232 -16.344 1.00 73.19 110 GLU A O 1
ATOM 888 N N . PHE A 1 111 ? -6.638 -2.020 -15.505 1.00 80.38 111 PHE A N 1
ATOM 889 C CA . PHE A 1 111 ? -7.190 -0.716 -15.117 1.00 80.38 111 PHE A CA 1
ATOM 890 C C . PHE A 1 111 ? -6.373 0.019 -14.039 1.00 80.38 111 PHE A C 1
ATOM 892 O O . PHE A 1 111 ? -6.464 1.242 -13.952 1.00 80.38 111 PHE A O 1
ATOM 899 N N . PHE A 1 112 ? -5.528 -0.668 -13.260 1.00 84.25 112 PHE A N 1
ATOM 900 C CA . PHE A 1 112 ? -4.668 -0.004 -12.274 1.00 84.25 112 PHE A CA 1
ATOM 901 C C . PHE A 1 112 ? -3.702 1.001 -12.912 1.00 84.25 112 PHE A C 1
ATOM 903 O O . PHE A 1 112 ? -3.338 1.994 -12.285 1.00 84.25 112 PHE A O 1
ATOM 910 N N . LEU A 1 113 ? -3.321 0.799 -14.178 1.00 82.62 113 LEU A N 1
ATOM 911 C CA . LEU A 1 113 ? -2.513 1.770 -14.919 1.00 82.62 113 LEU A CA 1
ATOM 912 C C . LEU A 1 113 ? -3.246 3.101 -15.091 1.00 82.62 113 LEU A C 1
ATOM 914 O O . LEU A 1 113 ? -2.642 4.163 -14.943 1.00 82.62 113 LEU A O 1
ATOM 918 N N . GLU A 1 114 ? -4.549 3.055 -15.366 1.00 85.69 114 GLU A N 1
ATOM 919 C CA . GLU A 1 114 ? -5.379 4.256 -15.465 1.00 85.69 114 GLU A CA 1
ATOM 920 C C . GLU A 1 114 ? -5.516 4.946 -14.104 1.00 85.69 114 GLU A C 1
ATOM 922 O O . GLU A 1 114 ? -5.471 6.176 -14.033 1.00 85.69 114 GLU A O 1
ATOM 927 N N . ASP A 1 115 ? -5.617 4.169 -13.022 1.00 87.25 115 ASP A N 1
ATOM 928 C CA . ASP A 1 115 ? -5.665 4.700 -11.659 1.00 87.25 115 ASP A CA 1
ATOM 929 C C . ASP A 1 115 ? -4.365 5.426 -11.290 1.00 87.25 115 ASP A C 1
ATOM 931 O O . ASP A 1 115 ? -4.427 6.551 -10.798 1.00 87.25 115 ASP A O 1
ATOM 935 N N . PHE A 1 116 ? -3.198 4.866 -11.619 1.00 88.94 116 PHE A N 1
ATOM 936 C CA . PHE A 1 116 ? -1.902 5.524 -11.417 1.00 88.94 116 PHE A CA 1
ATOM 937 C C . PHE A 1 116 ? -1.723 6.798 -12.255 1.00 88.94 116 PHE A C 1
ATOM 939 O O . PHE A 1 116 ? -1.085 7.755 -11.809 1.00 88.94 116 PHE A O 1
ATOM 946 N N . ILE A 1 117 ? -2.272 6.832 -13.473 1.00 86.25 117 ILE A N 1
ATOM 947 C CA . ILE A 1 117 ? -2.255 8.034 -14.319 1.00 86.25 117 ILE A CA 1
ATOM 948 C C . ILE A 1 117 ? -3.153 9.119 -13.715 1.00 86.25 117 ILE A C 1
ATOM 950 O O . ILE A 1 117 ? -2.777 10.292 -13.695 1.00 86.25 117 ILE A O 1
ATOM 954 N N . ARG A 1 118 ? -4.339 8.737 -13.228 1.00 88.25 118 ARG A N 1
ATOM 955 C CA . ARG A 1 118 ? -5.333 9.663 -12.674 1.00 88.25 118 ARG A CA 1
ATOM 956 C C . ARG A 1 118 ? -4.935 10.189 -11.296 1.00 88.25 118 ARG A C 1
ATOM 958 O O . ARG A 1 118 ? -5.096 11.377 -11.041 1.00 88.25 118 ARG A O 1
ATOM 965 N N . GLU A 1 119 ? -4.444 9.312 -10.429 1.00 91.38 119 GLU A N 1
ATOM 966 C CA . GLU A 1 119 ? -4.059 9.592 -9.048 1.00 91.38 119 GLU A CA 1
ATOM 967 C C . GLU A 1 119 ? -2.703 8.922 -8.760 1.00 91.38 119 GLU A C 1
ATOM 969 O O . GLU A 1 119 ? -2.649 7.756 -8.357 1.00 91.38 119 GLU A O 1
ATOM 974 N N . PRO A 1 120 ? -1.585 9.648 -8.947 1.00 90.62 120 PRO A N 1
ATOM 975 C CA . PRO A 1 120 ? -0.242 9.096 -8.771 1.00 90.62 120 PRO A CA 1
ATOM 976 C C . PRO A 1 120 ? 0.054 8.552 -7.373 1.00 90.62 120 PRO A C 1
ATOM 978 O O . PRO A 1 120 ? 0.935 7.711 -7.226 1.00 90.62 120 PRO A O 1
ATOM 981 N N . ALA A 1 121 ? -0.682 9.024 -6.363 1.00 92.31 121 ALA A N 1
ATOM 982 C CA . ALA A 1 121 ? -0.562 8.585 -4.979 1.00 92.31 121 ALA A CA 1
ATOM 983 C C . ALA A 1 121 ? -1.340 7.294 -4.664 1.00 92.31 121 ALA A C 1
ATOM 985 O O . ALA A 1 121 ? -1.517 6.965 -3.496 1.00 92.31 121 ALA A O 1
ATOM 986 N N . THR A 1 122 ? -1.808 6.577 -5.685 1.00 92.56 122 THR A N 1
ATOM 987 C CA . THR A 1 122 ? -2.434 5.261 -5.537 1.00 92.56 122 THR A CA 1
ATOM 988 C C . THR A 1 122 ? -1.396 4.225 -5.089 1.00 92.56 122 THR A C 1
ATOM 990 O O . THR A 1 122 ? -0.240 4.274 -5.510 1.00 92.56 122 THR A O 1
ATOM 993 N N . ALA A 1 123 ? -1.809 3.269 -4.256 1.00 93.50 123 ALA A N 1
ATOM 994 C CA . ALA A 1 123 ? -1.056 2.053 -3.957 1.00 93.50 123 ALA A CA 1
ATOM 995 C C . ALA A 1 123 ? -1.946 0.832 -4.204 1.00 93.50 123 ALA A C 1
ATOM 997 O O . ALA A 1 123 ? -3.116 0.831 -3.817 1.00 93.50 123 ALA A O 1
ATOM 998 N N . ILE A 1 124 ? -1.399 -0.197 -4.848 1.00 92.31 124 ILE A N 1
ATOM 999 C CA . ILE A 1 124 ? -2.106 -1.454 -5.113 1.00 92.31 124 ILE A CA 1
ATOM 1000 C C . ILE A 1 124 ? -1.485 -2.537 -4.245 1.00 92.31 124 ILE A C 1
ATOM 1002 O O . ILE A 1 124 ? -0.321 -2.882 -4.437 1.00 92.31 124 ILE A O 1
ATOM 1006 N N . GLY A 1 125 ? -2.248 -3.048 -3.281 1.00 90.44 125 GLY A N 1
ATOM 1007 C CA . GLY A 1 125 ? -1.803 -4.115 -2.388 1.00 90.44 125 GLY A CA 1
ATOM 1008 C C . GLY A 1 125 ? -1.899 -5.492 -3.019 1.00 90.44 125 GLY A C 1
ATOM 1009 O O . GLY A 1 125 ? -2.807 -5.744 -3.800 1.00 90.44 125 GLY A O 1
ATOM 1010 N N . GLY A 1 126 ? -0.949 -6.352 -2.666 1.00 87.19 126 GLY A N 1
ATOM 1011 C CA . GLY A 1 126 ? -0.903 -7.767 -3.003 1.00 87.19 126 GLY A CA 1
ATOM 1012 C C . GLY A 1 126 ? -1.211 -8.641 -1.791 1.00 87.19 126 GLY A C 1
ATOM 1013 O O . GLY A 1 126 ? -2.210 -8.450 -1.094 1.00 87.19 126 GLY A O 1
ATOM 1014 N N . GLY A 1 127 ? -0.339 -9.617 -1.534 1.00 86.25 127 GLY A N 1
ATOM 1015 C CA . GLY A 1 127 ? -0.520 -10.590 -0.463 1.00 86.25 127 GLY A CA 1
ATOM 1016 C C . GLY A 1 127 ? -0.380 -10.001 0.946 1.00 86.25 127 GLY A C 1
ATOM 1017 O O . GLY A 1 127 ? 0.417 -9.092 1.201 1.00 86.25 127 GLY A O 1
ATOM 1018 N N . VAL A 1 128 ? -1.141 -10.578 1.879 1.00 89.81 128 VAL A N 1
ATOM 1019 C CA . VAL A 1 128 ? -1.037 -10.338 3.325 1.00 89.81 128 VAL A CA 1
ATOM 1020 C C . VAL A 1 128 ? -0.412 -11.567 3.974 1.00 89.81 128 VAL A C 1
ATOM 1022 O O . VAL A 1 128 ? -0.905 -12.681 3.796 1.00 89.81 128 VAL A O 1
ATOM 1025 N N . TYR A 1 129 ? 0.665 -11.364 4.730 1.00 92.38 129 TYR A N 1
ATOM 1026 C CA . TYR A 1 129 ? 1.492 -12.449 5.262 1.00 92.38 129 TYR A CA 1
ATOM 1027 C C . TYR A 1 129 ? 1.761 -12.307 6.757 1.00 92.38 129 TYR A C 1
ATOM 1029 O O . TYR A 1 129 ? 1.721 -11.209 7.311 1.00 92.38 129 TYR A O 1
ATOM 1037 N N . ASP A 1 130 ? 2.127 -13.414 7.400 1.00 90.75 130 ASP A N 1
ATOM 1038 C CA . ASP A 1 130 ? 2.605 -13.407 8.782 1.00 90.75 130 ASP A CA 1
ATOM 1039 C C . ASP A 1 130 ? 3.884 -12.556 8.950 1.00 90.75 130 ASP A C 1
ATOM 1041 O O . ASP A 1 130 ? 4.699 -12.437 8.027 1.00 90.75 130 ASP A O 1
ATOM 1045 N N . PRO A 1 131 ? 4.118 -11.979 10.141 1.00 83.94 131 PRO A N 1
ATOM 1046 C CA . PRO A 1 131 ? 5.132 -10.950 10.367 1.00 83.94 131 PRO A CA 1
ATOM 1047 C C . PRO A 1 131 ? 6.569 -11.473 10.573 1.00 83.94 131 PRO A C 1
ATOM 1049 O O . PRO A 1 131 ? 7.357 -10.722 11.143 1.00 83.94 131 PRO A O 1
ATOM 1052 N N . GLN A 1 132 ? 6.873 -12.723 10.178 1.00 66.56 132 GLN A N 1
ATOM 1053 C CA . GLN A 1 132 ? 8.080 -13.499 10.558 1.00 66.56 132 GLN A CA 1
ATOM 1054 C C . GLN A 1 132 ? 9.382 -12.692 10.667 1.00 66.56 132 GLN A C 1
ATOM 1056 O O . GLN A 1 132 ? 9.711 -11.944 9.719 1.00 66.56 132 GLN A O 1
#

Sequence (132 aa):
MRTLPELGDHRKWWVVESLNLNLEANEKFRLFEAVIGHDEDEAILHKFRSDGQLNQALMNNALRNGKIESEAQWAPVSELVKILAVGRVACEEEIQAHDPVLLEMLVEHEFFLEDFIREPATAIGGGVYDPQ

Radius of gyration: 15.61 Å; chains: 1; bounding box: 37×26×37 Å

Secondary structure (DSSP, 8-state):
-PBPPPPGGG-EEEEEEEEEEETTTTEEEEEEEEEEESSHHHHHHHHHHHHHHHHHHHHHHHHHTTS-SSGGG---SEEEEEEEEEEEE-BHHHHHHH-HHHHHHHHH-TTHHHHHHH-TT-EEEEEEE---